Protein AF-A0A0L0UHB9-F1 (afdb_monomer_lite)

pLDDT: mean 74.79, std 15.1, range [45.34, 93.38]

Sequence (145 aa):
MDDTAPIDGEAVPPTFESLPLIPLPVDDKSTTDVDEEAEFIKTLPIVVLQNFAQKAGKGDVWNVLAEWGSSLVENRIAHVIVVTDTSIATKALTKALPTKPLNSVSLADADEANSLAYVKDKLKGSKLTLSAEDSTEVAKLGGRM

Radius of gyration: 29.53 Å; chains: 1; bounding box: 55×97×53 Å

Organism: NCBI:txid1165861

Structure (mmCIF, N/CA/C/O backbone):
data_AF-A0A0L0UHB9-F1
#
_entry.id   AF-A0A0L0UHB9-F1
#
loop_
_atom_site.group_PDB
_atom_site.id
_atom_site.type_symbol
_atom_site.label_atom_id
_atom_site.label_alt_id
_atom_site.label_comp_id
_atom_site.label_asym_id
_atom_site.label_entity_id
_atom_site.label_seq_id
_atom_site.pdbx_PDB_ins_code
_atom_site.Cartn_x
_atom_site.Cartn_y
_atom_site.Cartn_z
_atom_site.occupancy
_atom_site.B_iso_or_equiv
_atom_site.auth_seq_id
_atom_site.auth_comp_id
_atom_site.auth_asym_id
_atom_site.auth_atom_id
_atom_site.pdbx_PDB_model_num
ATOM 1 N N . MET A 1 1 ? 23.234 83.395 -0.208 1.00 47.50 1 MET A N 1
ATOM 2 C CA . MET A 1 1 ? 23.023 82.716 -1.496 1.00 47.50 1 MET A CA 1
ATOM 3 C C . MET A 1 1 ? 24.321 82.018 -1.847 1.00 47.50 1 MET A C 1
ATOM 5 O O . MET A 1 1 ? 25.354 82.670 -1.778 1.00 47.50 1 MET A O 1
ATOM 9 N N . ASP A 1 2 ? 24.200 80.721 -2.133 1.00 45.34 2 ASP A N 1
ATOM 10 C CA . ASP A 1 2 ? 25.191 79.813 -2.727 1.00 45.34 2 ASP A CA 1
ATOM 11 C C . ASP A 1 2 ? 26.363 79.355 -1.847 1.00 45.34 2 ASP A C 1
ATOM 13 O O . ASP A 1 2 ? 27.483 79.847 -1.944 1.00 45.34 2 ASP A O 1
ATOM 17 N N . ASP A 1 3 ? 26.083 78.335 -1.028 1.00 45.56 3 ASP A N 1
ATOM 18 C CA . ASP A 1 3 ? 27.080 77.397 -0.507 1.00 45.56 3 ASP A CA 1
ATOM 19 C C . ASP A 1 3 ? 26.849 76.054 -1.217 1.00 45.56 3 ASP A C 1
ATOM 21 O O . ASP A 1 3 ? 25.801 75.423 -1.059 1.00 45.56 3 ASP A O 1
ATOM 25 N N . THR A 1 4 ? 27.776 75.678 -2.096 1.00 49.25 4 THR A N 1
ATOM 26 C CA . THR A 1 4 ? 27.731 74.419 -2.853 1.00 49.25 4 THR A CA 1
ATOM 27 C C . THR A 1 4 ? 28.915 73.586 -2.388 1.00 49.25 4 THR A C 1
ATOM 29 O O . THR A 1 4 ? 30.055 73.902 -2.722 1.00 49.25 4 THR A O 1
ATOM 32 N N . ALA A 1 5 ? 28.661 72.534 -1.612 1.00 55.78 5 ALA A N 1
ATOM 33 C CA . ALA A 1 5 ? 29.671 71.533 -1.285 1.00 55.78 5 ALA A CA 1
ATOM 34 C C . ALA A 1 5 ? 29.664 70.420 -2.358 1.00 55.78 5 ALA A C 1
ATOM 36 O O . ALA A 1 5 ? 28.583 69.925 -2.695 1.00 55.78 5 ALA A O 1
ATOM 37 N N . PRO A 1 6 ? 30.823 70.005 -2.904 1.00 50.47 6 PRO A N 1
ATOM 38 C CA . PRO A 1 6 ? 30.908 68.887 -3.843 1.00 50.47 6 PRO A CA 1
ATOM 39 C C . PRO A 1 6 ? 30.655 67.551 -3.131 1.00 50.47 6 PRO A C 1
ATOM 41 O O . PRO A 1 6 ? 31.292 67.244 -2.127 1.00 50.47 6 PRO A O 1
ATOM 44 N N . ILE A 1 7 ? 29.730 66.750 -3.660 1.00 54.09 7 ILE A N 1
ATOM 45 C CA . ILE A 1 7 ? 29.545 65.351 -3.263 1.00 54.09 7 ILE A CA 1
ATOM 46 C C . ILE A 1 7 ? 30.513 64.469 -4.059 1.00 54.09 7 ILE A C 1
ATOM 48 O O . ILE A 1 7 ? 30.199 64.024 -5.161 1.00 54.09 7 ILE A O 1
ATOM 52 N N . ASP A 1 8 ? 31.701 64.220 -3.513 1.00 49.91 8 ASP A N 1
ATOM 53 C CA . ASP A 1 8 ? 32.572 63.164 -4.031 1.00 49.91 8 ASP A CA 1
ATOM 54 C C . ASP A 1 8 ? 31.979 61.801 -3.649 1.00 49.91 8 ASP A C 1
ATOM 56 O O . ASP A 1 8 ? 31.859 61.436 -2.478 1.00 49.91 8 ASP A O 1
ATOM 60 N N . GLY A 1 9 ? 31.527 61.069 -4.667 1.00 54.59 9 GLY A N 1
ATOM 61 C CA . GLY A 1 9 ? 30.986 59.724 -4.538 1.00 54.59 9 GLY A CA 1
ATOM 62 C C . GLY A 1 9 ? 32.095 58.707 -4.298 1.00 54.59 9 GLY A C 1
ATOM 63 O O . GLY A 1 9 ? 32.643 58.155 -5.249 1.00 54.59 9 GLY A O 1
ATOM 64 N N . GLU A 1 10 ? 32.385 58.424 -3.031 1.00 49.09 10 GLU A N 1
ATOM 65 C CA . GLU A 1 10 ? 33.187 57.268 -2.637 1.00 49.09 10 GLU A CA 1
ATOM 66 C C . GLU A 1 10 ? 32.262 56.062 -2.423 1.00 49.09 10 GLU A C 1
ATOM 68 O O . GLU A 1 10 ? 31.402 56.040 -1.539 1.00 49.09 10 GLU A O 1
ATOM 73 N N . ALA A 1 11 ? 32.386 55.065 -3.299 1.00 50.62 11 ALA A N 1
ATOM 74 C CA . ALA A 1 11 ? 31.635 53.824 -3.212 1.00 50.62 11 ALA A CA 1
ATOM 75 C C . ALA A 1 11 ? 32.108 53.019 -1.992 1.00 50.62 11 ALA A C 1
ATOM 77 O O . ALA A 1 11 ? 33.174 52.407 -2.013 1.00 50.62 11 ALA A O 1
ATOM 78 N N . VAL A 1 12 ? 31.296 53.002 -0.936 1.00 53.06 12 VAL A N 1
ATOM 79 C CA . VAL A 1 12 ? 31.492 52.121 0.220 1.00 53.06 12 VAL A CA 1
ATOM 80 C C . VAL A 1 12 ? 31.175 50.680 -0.215 1.00 53.06 12 VAL A C 1
ATOM 82 O O . VAL A 1 12 ? 30.044 50.416 -0.632 1.00 53.06 12 VAL A O 1
ATOM 85 N N . PRO A 1 13 ? 32.128 49.731 -0.158 1.00 54.72 13 PRO A N 1
ATOM 86 C CA . PRO A 1 13 ? 31.834 48.328 -0.430 1.00 54.72 13 PRO A CA 1
ATOM 87 C C . PRO A 1 13 ? 30.893 47.768 0.651 1.00 54.72 13 PRO A C 1
ATOM 89 O O . PRO A 1 13 ? 30.960 48.205 1.802 1.00 54.72 13 PRO A O 1
ATOM 92 N N . PRO A 1 14 ? 30.020 46.792 0.335 1.00 50.41 14 PRO A N 1
ATOM 93 C CA . PRO A 1 14 ? 29.185 46.162 1.346 1.00 50.41 14 PRO A CA 1
ATOM 94 C C . PRO A 1 14 ? 30.081 45.373 2.305 1.00 50.41 14 PRO A C 1
ATOM 96 O O . PRO A 1 14 ? 30.561 44.286 1.978 1.00 50.41 14 PRO A O 1
ATOM 99 N N . THR A 1 15 ? 30.316 45.920 3.495 1.00 52.34 15 THR A N 1
ATOM 100 C CA . THR A 1 15 ? 30.878 45.175 4.620 1.00 52.34 15 THR A CA 1
ATOM 101 C C . THR A 1 15 ? 29.867 44.101 5.011 1.00 52.34 15 THR A C 1
ATOM 103 O O . THR A 1 15 ? 28.946 44.341 5.787 1.00 52.34 15 THR A O 1
ATOM 106 N N . PHE A 1 16 ? 30.010 42.904 4.446 1.00 48.72 16 PHE A N 1
ATOM 107 C CA . PHE A 1 16 ? 29.435 41.701 5.030 1.00 48.72 16 PHE A CA 1
ATOM 108 C C . PHE A 1 16 ? 30.244 41.398 6.292 1.00 48.72 16 PHE A C 1
ATOM 110 O O . PHE A 1 16 ? 31.232 40.667 6.247 1.00 48.72 16 PHE A O 1
ATOM 117 N N . GLU A 1 17 ? 29.855 41.997 7.419 1.00 46.22 17 GLU A N 1
ATOM 118 C CA . GLU A 1 17 ? 30.253 41.485 8.726 1.00 46.22 17 GLU A CA 1
ATOM 119 C C . GLU A 1 17 ? 29.705 40.061 8.842 1.00 46.22 17 GLU A C 1
ATOM 121 O O . GLU A 1 17 ? 28.521 39.822 9.082 1.00 46.22 17 GLU A O 1
ATOM 126 N N . SER A 1 18 ? 30.580 39.089 8.604 1.00 55.38 18 SER A N 1
ATOM 127 C CA . SER A 1 18 ? 30.334 37.697 8.929 1.00 55.38 18 SER A CA 1
ATOM 128 C C . SER A 1 18 ? 30.200 37.589 10.444 1.00 55.38 18 SER A C 1
ATOM 130 O O . SER A 1 18 ? 31.200 37.638 11.164 1.00 55.38 18 SER A O 1
ATOM 132 N N . LEU A 1 19 ? 28.967 37.448 10.930 1.00 55.78 19 LEU A N 1
ATOM 133 C CA . LEU A 1 19 ? 28.717 37.021 12.301 1.00 55.78 19 LEU A CA 1
ATOM 134 C C . LEU A 1 19 ? 29.465 35.695 12.525 1.00 55.78 19 LEU A C 1
ATOM 136 O O . LEU A 1 19 ? 29.301 34.775 11.715 1.00 55.78 19 LEU A O 1
ATOM 140 N N . PRO A 1 20 ? 30.296 35.566 13.574 1.00 51.16 20 PRO A N 1
ATOM 141 C CA . PRO A 1 20 ? 30.942 34.300 13.865 1.00 51.16 20 PRO A CA 1
ATOM 142 C C . PRO A 1 20 ? 29.859 33.255 14.136 1.00 51.16 20 PRO A C 1
ATOM 144 O O . PRO A 1 20 ? 29.004 33.436 15.004 1.00 51.16 20 PRO A O 1
ATOM 147 N N . LEU A 1 21 ? 29.892 32.166 13.366 1.00 55.66 21 LEU A N 1
ATOM 148 C CA . LEU A 1 21 ? 29.060 30.993 13.594 1.00 55.66 21 LEU A CA 1
ATOM 149 C C . LEU A 1 21 ? 29.430 30.444 14.976 1.00 55.66 21 LEU A C 1
ATOM 151 O O . LEU A 1 21 ? 30.482 29.832 15.144 1.00 55.66 21 LEU A O 1
ATOM 155 N N . ILE A 1 22 ? 28.594 30.702 15.977 1.00 63.59 22 ILE A N 1
ATOM 156 C CA . ILE A 1 22 ? 28.670 30.009 17.260 1.00 63.59 22 ILE A CA 1
ATOM 157 C C . ILE A 1 22 ? 28.265 28.563 16.955 1.00 63.59 22 ILE A C 1
ATOM 159 O O . ILE A 1 22 ? 27.128 28.355 16.522 1.00 63.59 22 ILE A O 1
ATOM 163 N N . PRO A 1 23 ? 29.141 27.558 17.132 1.00 53.88 23 PRO A N 1
ATOM 164 C CA . PRO A 1 23 ? 28.721 26.175 17.011 1.00 53.88 23 PRO A CA 1
ATOM 165 C C . PRO A 1 23 ? 27.772 25.905 18.176 1.00 53.88 23 PRO A C 1
ATOM 167 O O . PRO A 1 23 ? 28.195 25.790 19.327 1.00 53.88 23 PRO A O 1
ATOM 170 N N . LEU A 1 24 ? 26.473 25.862 17.889 1.00 55.84 24 LEU A N 1
ATOM 171 C CA . LEU A 1 24 ? 25.529 25.225 18.791 1.00 55.84 24 LEU A CA 1
ATOM 172 C C . LEU A 1 24 ? 25.964 23.758 18.904 1.00 55.84 24 LEU A C 1
ATOM 174 O O . LEU A 1 24 ? 26.230 23.143 17.866 1.00 55.84 24 LEU A O 1
ATOM 178 N N . PRO A 1 25 ? 26.074 23.192 20.118 1.00 55.56 25 PRO A N 1
ATOM 179 C CA . PRO A 1 25 ? 26.216 21.756 20.279 1.00 55.56 25 PRO A CA 1
ATOM 180 C C . PRO A 1 25 ? 25.062 21.091 19.530 1.00 55.56 25 PRO A C 1
ATOM 182 O O . PRO A 1 25 ? 23.898 21.251 19.891 1.00 55.56 25 PRO A O 1
ATOM 185 N N . VAL A 1 26 ? 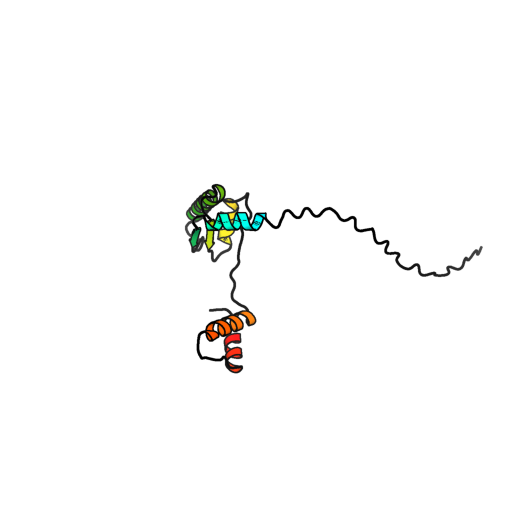25.382 20.425 18.425 1.00 55.78 26 VAL A N 1
ATOM 186 C CA . VAL A 1 26 ? 24.439 19.556 17.736 1.00 55.78 26 VAL A CA 1
ATOM 187 C C . VAL A 1 26 ? 24.381 18.312 18.604 1.00 55.78 26 VAL A C 1
ATOM 189 O O . VAL A 1 26 ? 25.303 17.498 18.585 1.00 55.78 26 VAL A O 1
ATOM 192 N N . ASP A 1 27 ? 23.356 18.226 19.448 1.00 52.78 27 ASP A N 1
ATOM 193 C CA . ASP A 1 27 ? 23.009 16.992 20.141 1.00 52.78 27 ASP A CA 1
ATOM 194 C C . ASP A 1 27 ? 22.712 15.922 19.078 1.00 52.78 27 ASP A C 1
ATOM 196 O O . ASP A 1 27 ? 21.611 15.825 18.537 1.00 52.78 27 ASP A O 1
ATOM 200 N N . ASP A 1 28 ? 23.736 15.135 18.752 1.00 47.53 28 ASP A N 1
ATOM 201 C CA . ASP A 1 28 ? 23.707 13.990 17.842 1.00 47.53 28 ASP A CA 1
ATOM 202 C C . ASP A 1 28 ? 23.020 12.792 18.527 1.00 47.53 28 ASP A C 1
ATOM 204 O O . ASP A 1 28 ? 23.621 11.763 18.828 1.00 47.53 28 ASP A O 1
ATOM 208 N N . LYS A 1 29 ? 21.738 12.969 18.864 1.00 47.81 29 LYS A N 1
ATOM 209 C CA . LYS A 1 29 ? 20.842 11.938 19.414 1.00 47.81 29 LYS A CA 1
ATOM 210 C C . LYS A 1 29 ? 19.644 11.704 18.493 1.00 47.81 29 LYS A C 1
ATOM 212 O O . LYS A 1 29 ? 18.508 11.708 18.945 1.00 47.81 29 LYS A O 1
ATOM 217 N N . SER A 1 30 ? 19.870 11.580 17.187 1.00 48.66 30 SER A N 1
ATOM 218 C CA . SER A 1 30 ? 18.775 11.294 16.239 1.00 48.66 30 SER A CA 1
ATOM 219 C C . SER A 1 30 ? 19.013 10.083 15.338 1.00 48.66 30 SER A C 1
ATOM 221 O O . SER A 1 30 ? 18.129 9.700 14.579 1.00 48.66 30 SER A O 1
ATOM 223 N N . THR A 1 31 ? 20.177 9.441 15.441 1.00 47.94 31 THR A N 1
ATOM 224 C CA . THR A 1 31 ? 20.594 8.381 14.511 1.00 47.94 31 THR A CA 1
ATOM 225 C C . THR A 1 31 ? 20.427 6.971 15.076 1.00 47.94 31 THR A C 1
ATOM 227 O O . THR A 1 31 ? 20.419 6.022 14.304 1.00 47.94 31 THR A O 1
ATOM 230 N N . THR A 1 32 ? 20.256 6.809 16.392 1.00 49.22 32 THR A N 1
ATOM 231 C CA . THR A 1 32 ? 20.107 5.492 17.044 1.00 49.22 32 THR A CA 1
ATOM 232 C C . THR A 1 32 ? 18.656 5.043 17.219 1.00 49.22 32 THR A C 1
ATOM 234 O O . THR A 1 32 ? 18.396 3.847 17.271 1.00 49.22 32 THR A O 1
ATOM 237 N N . ASP A 1 33 ? 17.698 5.972 17.266 1.00 53.44 33 ASP A N 1
ATOM 238 C CA . ASP A 1 33 ? 16.299 5.646 17.590 1.00 53.44 33 ASP A CA 1
ATOM 239 C C . ASP A 1 33 ? 15.541 4.997 16.415 1.00 53.44 33 ASP A C 1
ATOM 241 O O . ASP A 1 33 ? 14.571 4.266 16.613 1.00 53.44 33 ASP A O 1
ATOM 245 N N . VAL A 1 34 ? 15.991 5.230 15.175 1.00 55.28 34 VAL A N 1
ATOM 246 C CA . VAL A 1 34 ? 15.315 4.725 13.965 1.00 55.28 34 VAL A CA 1
ATOM 247 C C . VAL A 1 34 ? 15.475 3.207 13.822 1.00 55.28 34 VAL A C 1
ATOM 249 O O . VAL A 1 34 ? 14.556 2.528 13.357 1.00 55.28 34 VAL A O 1
ATOM 252 N N . ASP A 1 35 ? 16.614 2.662 14.252 1.00 63.22 35 ASP A N 1
ATOM 253 C CA . ASP A 1 35 ? 16.907 1.235 14.123 1.00 63.22 35 ASP A CA 1
ATOM 254 C C . ASP A 1 35 ? 16.142 0.394 15.158 1.00 63.22 35 ASP A C 1
ATOM 256 O O . ASP A 1 35 ? 15.605 -0.659 14.809 1.00 63.22 35 ASP A O 1
ATOM 260 N N . GLU A 1 36 ? 15.984 0.873 16.396 1.00 62.41 36 GLU A N 1
ATOM 261 C CA . GLU A 1 36 ? 15.254 0.143 17.445 1.00 62.41 36 GLU A CA 1
ATOM 262 C C . GLU A 1 36 ? 13.744 0.057 17.163 1.00 62.41 36 GLU A C 1
ATOM 264 O O . GLU A 1 36 ? 13.134 -1.006 17.334 1.00 62.41 36 GLU A O 1
ATOM 269 N N . GLU A 1 37 ? 13.125 1.136 16.666 1.00 65.06 37 GLU A N 1
ATOM 270 C CA . GLU A 1 37 ? 11.719 1.091 16.241 1.00 65.06 37 GLU A CA 1
ATOM 271 C C . GLU A 1 37 ? 11.520 0.158 15.038 1.00 65.06 37 GLU A C 1
ATOM 273 O O . GLU A 1 37 ? 10.545 -0.602 14.994 1.00 65.06 37 GLU A O 1
ATOM 278 N N . ALA A 1 38 ? 12.446 0.168 14.075 1.00 64.25 38 ALA A N 1
ATOM 279 C CA . ALA A 1 38 ? 12.3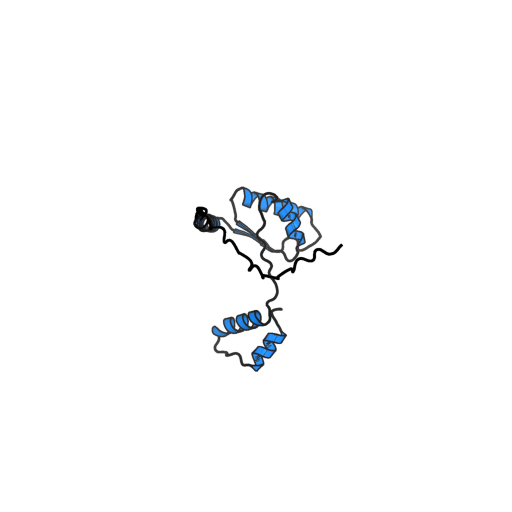84 -0.706 12.908 1.00 64.25 38 ALA A CA 1
ATOM 280 C C . ALA A 1 38 ? 12.546 -2.188 13.285 1.00 64.25 38 ALA A C 1
ATOM 282 O O . ALA A 1 38 ? 11.852 -3.044 12.727 1.00 64.25 38 ALA A O 1
ATOM 283 N N . GLU A 1 39 ? 13.425 -2.514 14.235 1.00 62.62 39 GLU A N 1
ATOM 284 C CA . GLU A 1 39 ? 13.570 -3.881 14.743 1.00 62.62 39 GLU A CA 1
ATOM 285 C C . GLU A 1 39 ? 12.357 -4.343 15.547 1.00 62.62 39 GLU A C 1
ATOM 287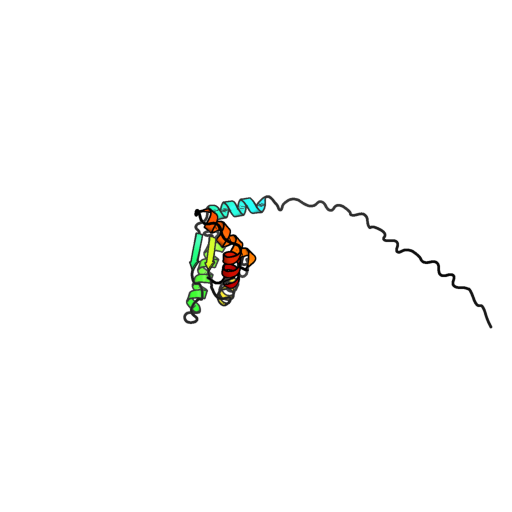 O O . GLU A 1 39 ? 11.900 -5.475 15.361 1.00 62.62 39 GLU A O 1
ATOM 292 N N . PHE A 1 40 ? 11.758 -3.466 16.353 1.00 65.06 40 PHE A N 1
ATOM 293 C CA . PHE A 1 40 ? 10.512 -3.780 17.046 1.00 65.06 40 PHE A CA 1
ATOM 294 C C . PHE A 1 40 ? 9.380 -4.085 16.052 1.00 65.06 40 PHE A C 1
ATOM 296 O O . PHE A 1 40 ? 8.692 -5.100 16.196 1.00 65.06 40 PHE A O 1
ATOM 303 N N . ILE A 1 41 ? 9.243 -3.290 14.983 1.00 64.12 41 ILE A N 1
ATOM 304 C CA . ILE A 1 41 ? 8.255 -3.523 13.915 1.00 64.12 41 ILE A CA 1
ATOM 305 C C . ILE A 1 41 ? 8.447 -4.894 13.244 1.00 64.12 41 ILE A C 1
ATOM 307 O O . ILE A 1 41 ? 7.450 -5.549 12.942 1.00 64.12 41 ILE A O 1
ATOM 311 N N . LYS A 1 42 ? 9.686 -5.378 13.063 1.00 66.44 42 LYS A N 1
ATOM 312 C CA . LYS A 1 42 ? 9.956 -6.709 12.472 1.00 66.44 42 LYS A CA 1
ATOM 313 C C . LYS A 1 42 ? 9.427 -7.873 13.316 1.00 66.44 42 LYS A C 1
ATOM 315 O O . LYS A 1 42 ? 9.219 -8.957 12.776 1.00 66.44 42 LYS A O 1
ATOM 320 N N . THR A 1 43 ? 9.227 -7.670 14.618 1.00 78.50 43 THR A N 1
ATOM 321 C CA . THR A 1 43 ? 8.695 -8.703 15.524 1.00 78.50 43 THR A CA 1
ATOM 322 C C . THR A 1 43 ? 7.169 -8.692 15.620 1.00 78.50 43 THR A C 1
ATOM 324 O O . THR A 1 43 ? 6.579 -9.677 16.066 1.00 78.50 43 THR A O 1
ATOM 327 N N . LEU A 1 44 ? 6.520 -7.606 15.183 1.00 83.44 44 LEU A N 1
ATOM 328 C CA . LEU A 1 44 ? 5.070 -7.467 15.232 1.00 83.44 44 LEU A CA 1
ATOM 329 C C . LEU A 1 44 ? 4.390 -8.177 14.050 1.00 83.44 44 LEU A C 1
ATOM 331 O O . LEU A 1 44 ? 4.883 -8.124 12.921 1.00 83.44 44 LEU A O 1
ATOM 335 N N . PRO A 1 45 ? 3.214 -8.795 14.262 1.00 91.62 45 PRO A N 1
ATOM 336 C CA . PRO A 1 45 ? 2.394 -9.294 13.167 1.00 91.62 45 PRO A CA 1
ATOM 337 C C . PRO A 1 45 ? 1.999 -8.153 12.219 1.00 91.62 45 PRO A C 1
ATOM 339 O O . PRO A 1 45 ? 1.659 -7.048 12.650 1.00 91.62 45 PRO A O 1
ATOM 342 N N . ILE A 1 46 ? 2.016 -8.440 10.916 1.00 92.00 46 ILE A N 1
ATOM 343 C CA . ILE A 1 46 ? 1.628 -7.491 9.869 1.00 92.00 46 ILE A CA 1
ATOM 344 C C . ILE A 1 46 ? 0.191 -7.785 9.444 1.00 92.00 46 ILE A C 1
ATOM 346 O O . ILE A 1 46 ? -0.127 -8.896 9.019 1.00 92.00 46 ILE A O 1
ATOM 350 N N . VAL A 1 47 ? -0.675 -6.780 9.529 1.00 92.81 47 VAL A N 1
ATOM 351 C CA . VAL A 1 47 ? -2.064 -6.847 9.064 1.00 92.81 47 VAL A CA 1
ATOM 352 C C . VAL A 1 47 ? -2.191 -6.006 7.801 1.00 92.81 47 VAL A C 1
ATOM 354 O O . VAL A 1 47 ? -1.938 -4.804 7.824 1.00 92.81 47 VAL A O 1
ATOM 357 N N . VAL A 1 48 ? -2.602 -6.628 6.695 1.00 93.38 48 VAL A N 1
ATOM 358 C CA . VAL A 1 48 ? -2.791 -5.939 5.412 1.00 93.38 48 VAL A CA 1
ATOM 359 C C . VAL A 1 48 ? -4.281 -5.779 5.131 1.00 93.38 48 VAL A C 1
ATOM 361 O O . VAL A 1 48 ? -4.991 -6.757 4.900 1.00 93.38 48 VAL A O 1
ATOM 364 N N . LEU A 1 49 ? -4.757 -4.535 5.129 1.00 90.38 49 LEU A N 1
ATOM 365 C CA . LEU A 1 49 ? -6.106 -4.181 4.700 1.00 90.38 49 LEU A CA 1
ATOM 366 C C . LEU A 1 49 ? -6.078 -3.874 3.204 1.00 90.38 49 LEU A C 1
ATOM 368 O O . LEU A 1 49 ? -5.795 -2.750 2.788 1.00 90.38 49 LEU A O 1
ATOM 372 N N . GLN A 1 50 ? -6.341 -4.895 2.391 1.00 89.50 50 GLN A N 1
ATOM 373 C CA . GLN A 1 50 ? -6.385 -4.746 0.943 1.00 89.50 50 GLN A CA 1
ATOM 374 C C . GLN A 1 50 ? -7.714 -4.138 0.494 1.00 89.50 50 GLN A C 1
ATOM 376 O O . GLN A 1 50 ? -8.774 -4.461 1.035 1.00 89.50 50 GLN A O 1
ATOM 381 N N . ASN A 1 51 ? -7.657 -3.325 -0.562 1.00 86.44 51 ASN A N 1
ATOM 382 C CA . ASN A 1 51 ? -8.839 -2.858 -1.273 1.00 86.44 51 ASN A CA 1
ATOM 383 C C . ASN A 1 51 ? -9.767 -1.985 -0.407 1.00 86.44 51 ASN A C 1
ATOM 385 O O . ASN A 1 51 ? -11.001 -2.032 -0.509 1.00 86.44 51 ASN A O 1
ATOM 389 N N . PHE A 1 52 ? -9.161 -1.215 0.497 1.00 84.75 52 PHE A N 1
ATOM 390 C CA . PHE A 1 52 ? -9.877 -0.400 1.464 1.00 84.75 52 PHE A CA 1
ATOM 391 C C . PHE A 1 52 ? -10.611 0.745 0.755 1.00 84.75 52 PHE A C 1
ATOM 393 O O . PHE A 1 52 ? -10.051 1.422 -0.101 1.00 84.75 52 PHE A O 1
ATOM 400 N N . ALA A 1 53 ? -11.880 0.961 1.106 1.00 79.31 53 ALA A N 1
ATOM 401 C CA . ALA A 1 53 ? -12.741 1.994 0.523 1.00 79.31 53 ALA A CA 1
ATOM 402 C C . ALA A 1 53 ? -13.018 1.890 -0.999 1.00 79.31 53 ALA A C 1
ATOM 404 O O . ALA A 1 53 ? -13.464 2.866 -1.599 1.00 79.31 53 ALA A O 1
ATOM 405 N N . GLN A 1 54 ? -12.854 0.718 -1.631 1.00 75.00 54 GLN A N 1
ATOM 406 C CA . GLN A 1 54 ? -13.018 0.569 -3.093 1.00 75.00 54 GLN A CA 1
ATOM 407 C C . GLN A 1 54 ? -14.471 0.725 -3.611 1.00 75.00 54 GLN A C 1
ATOM 409 O O . GLN A 1 54 ? -14.698 0.952 -4.798 1.00 75.00 54 GLN A O 1
ATOM 414 N N . LYS A 1 55 ? -15.490 0.609 -2.744 1.00 69.00 55 LYS A N 1
ATOM 415 C CA . LYS A 1 55 ? -16.914 0.752 -3.111 1.00 69.00 55 LYS A CA 1
ATOM 416 C C . LYS A 1 55 ? -17.636 1.707 -2.162 1.00 69.00 55 LYS A C 1
ATOM 418 O O . LYS A 1 55 ? -17.652 1.488 -0.951 1.00 69.00 55 LYS A O 1
ATOM 423 N N . ALA A 1 56 ? -18.339 2.687 -2.730 1.00 60.62 56 ALA A N 1
ATOM 424 C CA . ALA A 1 56 ? -19.108 3.723 -2.025 1.00 60.62 56 ALA A CA 1
ATOM 425 C C . ALA A 1 56 ? -20.346 3.214 -1.241 1.00 60.62 56 ALA A C 1
ATOM 427 O O . ALA A 1 56 ? -21.187 4.004 -0.830 1.00 60.62 56 ALA A O 1
ATOM 428 N N . GLY A 1 57 ? -20.495 1.901 -1.035 1.00 58.44 57 GLY A N 1
ATOM 429 C CA . GLY A 1 57 ? -21.741 1.294 -0.555 1.00 58.44 57 GLY A CA 1
ATOM 430 C C . GLY A 1 57 ? -21.825 0.963 0.937 1.00 58.44 57 GLY A C 1
ATOM 431 O O . GLY A 1 57 ? -22.879 0.515 1.372 1.00 58.44 57 GLY A O 1
ATOM 432 N N . LYS A 1 58 ? -20.754 1.113 1.730 1.00 64.38 58 LYS A N 1
ATOM 433 C CA . LYS A 1 58 ? -20.748 0.733 3.162 1.00 64.38 58 LYS A CA 1
ATOM 434 C C . LYS A 1 58 ? -19.839 1.646 3.991 1.00 64.38 58 LYS A C 1
ATOM 436 O O . LYS A 1 58 ? -18.815 1.199 4.498 1.00 64.38 58 LYS A O 1
ATOM 441 N N . GLY A 1 59 ? -20.194 2.929 4.097 1.00 66.75 59 GLY A N 1
ATOM 442 C CA . GLY A 1 59 ? -19.411 3.931 4.839 1.00 66.75 59 GLY A CA 1
ATOM 443 C C . GLY A 1 59 ? -19.083 3.523 6.282 1.00 66.75 59 GLY A C 1
ATOM 444 O O . GLY A 1 59 ? -17.972 3.765 6.745 1.00 66.75 59 GLY A O 1
ATOM 445 N N . ASP A 1 60 ? -19.997 2.822 6.956 1.00 77.69 60 ASP A N 1
ATOM 446 C CA . ASP A 1 60 ? -19.819 2.432 8.361 1.00 77.69 60 ASP A CA 1
ATOM 447 C C . ASP A 1 60 ? -18.777 1.328 8.563 1.00 77.69 60 ASP A C 1
ATOM 449 O O . ASP A 1 60 ? -18.011 1.369 9.521 1.00 77.69 60 ASP A O 1
ATOM 453 N N . VAL A 1 61 ? -18.680 0.370 7.637 1.00 84.62 61 VAL A N 1
ATOM 454 C CA . VAL A 1 61 ? -17.731 -0.752 7.757 1.00 84.62 61 VAL A CA 1
ATOM 455 C C . VAL A 1 61 ? -16.288 -0.256 7.681 1.00 84.62 61 VAL A C 1
ATOM 457 O O . VAL A 1 61 ? -15.432 -0.730 8.422 1.00 84.62 61 VAL A O 1
ATOM 460 N N . TRP A 1 62 ? -16.022 0.736 6.830 1.00 85.62 62 TRP A N 1
ATOM 461 C CA . TRP A 1 62 ? -14.696 1.340 6.708 1.00 85.62 62 TRP A CA 1
ATOM 462 C C . TRP A 1 62 ? -14.293 2.120 7.956 1.00 85.62 62 TRP A C 1
ATOM 464 O O . TRP A 1 62 ? -13.131 2.067 8.345 1.00 85.62 62 TRP A O 1
ATOM 474 N N . ASN A 1 63 ? -15.248 2.786 8.610 1.00 87.31 63 ASN A N 1
ATOM 475 C CA . ASN A 1 63 ? -14.994 3.464 9.879 1.00 87.31 63 ASN A CA 1
ATOM 476 C C . ASN A 1 63 ? -14.650 2.457 10.983 1.00 87.31 63 ASN A C 1
ATOM 478 O O . ASN A 1 63 ? -13.660 2.650 11.678 1.00 87.31 63 ASN A O 1
ATOM 482 N N . VAL A 1 64 ? -15.402 1.355 11.088 1.00 90.00 64 VAL A N 1
ATOM 483 C CA . VAL A 1 64 ? -15.134 0.298 12.081 1.00 90.00 64 VAL A CA 1
ATOM 484 C C . VAL A 1 64 ? -13.788 -0.389 11.824 1.00 90.00 64 VAL A C 1
ATOM 486 O O . VAL A 1 64 ? -13.039 -0.643 12.760 1.00 90.00 64 VAL A O 1
ATOM 489 N N . LEU A 1 65 ? -13.437 -0.659 10.562 1.00 89.94 65 LEU A N 1
ATOM 490 C CA . LEU A 1 65 ? -12.122 -1.207 10.201 1.00 89.94 65 LEU A CA 1
ATOM 491 C C . LEU A 1 65 ? -10.981 -0.232 10.503 1.00 89.94 65 LEU A C 1
ATOM 493 O O . LEU A 1 65 ? -9.928 -0.663 10.965 1.00 89.94 65 LEU A O 1
ATOM 497 N N . ALA A 1 66 ? -11.180 1.063 10.246 1.00 90.00 66 ALA A N 1
ATOM 498 C CA . ALA A 1 66 ? -10.199 2.092 10.574 1.00 90.00 66 ALA A CA 1
ATOM 499 C C . ALA A 1 66 ? -9.999 2.206 12.092 1.00 90.00 66 ALA A C 1
ATOM 501 O O . ALA A 1 66 ? -8.864 2.292 12.546 1.00 90.00 66 ALA A O 1
ATOM 502 N N . GLU A 1 67 ? -11.078 2.148 12.872 1.00 91.62 67 GLU A N 1
ATOM 503 C CA . GLU A 1 67 ? -11.036 2.160 14.337 1.00 91.62 67 GLU A CA 1
ATOM 504 C C . GLU A 1 67 ? -10.366 0.898 14.900 1.00 91.62 67 GLU A C 1
ATOM 506 O O . GLU A 1 67 ? -9.487 0.986 15.756 1.00 91.62 67 GLU A O 1
ATOM 511 N N . TRP A 1 68 ? -10.693 -0.276 14.358 1.00 92.62 68 TRP A N 1
ATOM 512 C CA . TRP A 1 68 ? -10.037 -1.530 14.727 1.00 92.62 68 TRP A CA 1
ATOM 513 C C . TRP A 1 68 ? -8.537 -1.516 14.399 1.00 92.62 68 TRP A C 1
ATOM 515 O O . TRP A 1 68 ? -7.713 -1.851 15.249 1.00 92.62 68 TRP A O 1
ATOM 525 N N . GLY A 1 69 ? -8.169 -1.078 13.191 1.00 91.50 69 GLY A N 1
ATOM 526 C CA . GLY A 1 69 ? -6.772 -0.940 12.780 1.00 91.50 69 GLY A CA 1
ATOM 527 C C . GLY A 1 69 ? -6.014 0.089 13.621 1.00 91.50 69 GLY A C 1
ATOM 528 O O . GLY A 1 69 ? -4.876 -0.165 14.009 1.00 91.50 69 GLY A O 1
ATOM 529 N N . SER A 1 70 ? -6.661 1.208 13.965 1.00 90.69 70 SER A N 1
ATOM 530 C CA . SER A 1 70 ? -6.122 2.219 14.881 1.00 90.69 70 SER A CA 1
ATOM 531 C C . SER A 1 70 ? -5.794 1.613 16.244 1.00 90.69 70 SER A C 1
ATOM 533 O O . SER A 1 70 ? -4.657 1.708 16.705 1.00 90.69 70 SER A O 1
ATOM 535 N N . SER A 1 71 ? -6.739 0.871 16.828 1.00 92.12 71 SER A N 1
ATOM 536 C CA . SER A 1 71 ? -6.556 0.216 18.124 1.00 92.12 71 SER A CA 1
ATOM 537 C C . SER A 1 71 ? -5.375 -0.764 18.131 1.00 92.12 71 SER A C 1
ATOM 539 O O . SER A 1 71 ? -4.629 -0.832 19.109 1.00 92.12 71 SER A O 1
ATOM 541 N N . LEU A 1 72 ? -5.142 -1.497 17.036 1.00 91.69 72 LEU A N 1
ATOM 542 C CA . LEU A 1 72 ? -3.980 -2.387 16.917 1.00 91.69 72 LEU A CA 1
ATOM 543 C C . LEU A 1 72 ? -2.643 -1.632 16.909 1.00 91.69 72 LEU A C 1
ATOM 545 O O . LEU A 1 72 ? -1.670 -2.106 17.504 1.00 91.69 72 LEU A O 1
ATOM 549 N N . VAL A 1 73 ? -2.597 -0.474 16.245 1.00 89.44 73 VAL A N 1
ATOM 550 C CA . VAL A 1 73 ? -1.396 0.368 16.154 1.00 89.44 73 VAL A CA 1
ATOM 551 C C . VAL A 1 73 ? -1.133 1.088 17.478 1.00 89.44 73 VAL A C 1
ATOM 553 O O . VAL A 1 73 ? 0.010 1.106 17.938 1.00 89.44 73 VAL A O 1
ATOM 556 N N . GLU A 1 74 ? -2.167 1.642 18.117 1.00 89.12 74 GLU A N 1
ATOM 557 C CA . GLU A 1 74 ? -2.060 2.345 19.404 1.00 89.12 74 GLU A CA 1
ATOM 558 C C . GLU A 1 74 ? -1.589 1.419 20.529 1.00 89.12 74 GLU A C 1
ATOM 560 O O . GLU A 1 74 ? -0.704 1.781 21.305 1.00 89.12 74 GLU A O 1
ATOM 565 N N . ASN A 1 75 ? -2.104 0.188 20.570 1.00 90.00 75 ASN A N 1
ATOM 566 C CA . ASN A 1 75 ? -1.687 -0.813 21.553 1.00 90.00 75 ASN A CA 1
ATOM 567 C C . ASN A 1 75 ? -0.340 -1.484 21.216 1.00 90.00 75 ASN A C 1
ATOM 569 O O . ASN A 1 75 ? 0.085 -2.385 21.939 1.00 90.00 75 ASN A O 1
ATOM 573 N N . ARG A 1 76 ? 0.333 -1.079 20.125 1.00 87.31 76 ARG A N 1
ATOM 574 C CA . ARG A 1 76 ? 1.578 -1.689 19.621 1.00 87.31 76 ARG A CA 1
ATOM 575 C C . ARG A 1 76 ? 1.481 -3.213 19.433 1.00 87.31 76 ARG A C 1
ATOM 577 O O . ARG A 1 76 ? 2.442 -3.933 19.683 1.00 87.31 76 ARG A O 1
ATOM 584 N N . ILE A 1 77 ? 0.319 -3.696 18.986 1.00 88.88 77 ILE A N 1
ATOM 585 C CA . ILE A 1 77 ? 0.047 -5.129 18.774 1.00 88.88 77 ILE A CA 1
ATOM 586 C C . ILE A 1 77 ? 0.468 -5.566 17.372 1.00 88.88 77 ILE A C 1
ATOM 588 O O . ILE A 1 77 ? 0.962 -6.676 17.206 1.00 88.88 77 ILE A O 1
ATOM 592 N N . ALA A 1 78 ? 0.247 -4.725 16.360 1.00 90.19 78 ALA A N 1
ATOM 593 C CA . ALA A 1 78 ? 0.483 -5.080 14.965 1.00 90.19 78 ALA A CA 1
ATOM 594 C C . ALA A 1 78 ? 0.904 -3.871 14.127 1.00 90.19 78 ALA A C 1
ATOM 596 O O . ALA A 1 78 ? 0.506 -2.734 14.398 1.00 90.19 78 ALA A O 1
ATOM 597 N N . HIS A 1 79 ? 1.653 -4.136 13.059 1.00 89.56 79 HIS A N 1
ATOM 598 C CA . HIS A 1 79 ? 1.891 -3.161 12.003 1.00 89.56 79 HIS A CA 1
ATOM 599 C C . HIS A 1 79 ? 0.781 -3.277 10.950 1.00 89.56 79 HIS A C 1
ATOM 601 O O . HIS A 1 79 ? 0.592 -4.339 10.357 1.00 89.56 79 HIS A O 1
ATOM 607 N N . VAL A 1 80 ? 0.027 -2.200 10.726 1.00 91.31 80 VAL A N 1
ATOM 608 C CA . VAL A 1 80 ? -1.129 -2.203 9.817 1.00 91.31 80 VAL A CA 1
ATOM 609 C C . VAL A 1 80 ? -0.779 -1.470 8.526 1.00 91.31 80 VAL A C 1
ATOM 611 O O . VAL A 1 80 ? -0.461 -0.283 8.550 1.00 91.31 80 VAL A O 1
ATOM 614 N N . ILE A 1 81 ? -0.880 -2.168 7.394 1.00 91.94 81 ILE A N 1
ATOM 615 C CA . ILE A 1 81 ? -0.693 -1.610 6.051 1.00 91.94 81 ILE A CA 1
ATOM 616 C C . ILE A 1 81 ? -2.059 -1.525 5.380 1.00 91.94 81 ILE A C 1
ATOM 618 O O . ILE A 1 81 ? -2.768 -2.526 5.274 1.00 91.94 81 ILE A O 1
ATOM 622 N N . VAL A 1 82 ? -2.428 -0.339 4.900 1.00 91.06 82 VAL A N 1
ATOM 623 C CA . VAL A 1 82 ? -3.695 -0.123 4.192 1.00 91.06 82 VAL A CA 1
ATOM 624 C C . VAL A 1 82 ? -3.415 0.142 2.722 1.00 91.06 82 VAL A C 1
ATOM 626 O O . VAL A 1 82 ? -2.713 1.091 2.385 1.00 91.06 82 VAL A O 1
ATOM 629 N N . VAL A 1 83 ? -3.986 -0.688 1.850 1.00 91.06 83 VAL A N 1
ATOM 630 C CA . VAL A 1 83 ? -3.879 -0.549 0.395 1.00 91.06 83 VAL A CA 1
ATOM 631 C C . VAL A 1 83 ? -5.214 -0.042 -0.138 1.00 91.06 83 VAL A C 1
ATOM 633 O O . VAL A 1 83 ? -6.252 -0.685 0.037 1.00 91.06 83 VAL A O 1
ATOM 636 N N . THR A 1 84 ? -5.183 1.125 -0.773 1.00 87.62 84 THR A N 1
ATOM 637 C CA . THR A 1 84 ? -6.359 1.822 -1.301 1.00 87.62 84 THR A CA 1
ATOM 638 C C . THR A 1 84 ? -6.052 2.408 -2.671 1.00 87.62 84 THR A C 1
ATOM 640 O O . THR A 1 84 ? -4.971 2.950 -2.887 1.00 87.62 84 THR A O 1
ATOM 643 N N . ASP A 1 85 ? -7.044 2.363 -3.556 1.00 85.69 85 ASP A N 1
ATOM 644 C CA . ASP A 1 85 ? -6.989 3.000 -4.875 1.00 85.69 85 ASP A CA 1
ATOM 645 C C . ASP A 1 85 ? -7.461 4.466 -4.817 1.00 85.69 85 ASP A C 1
ATOM 647 O O . ASP A 1 85 ? -7.278 5.233 -5.759 1.00 85.69 85 ASP A O 1
ATOM 651 N N . THR A 1 86 ? -8.117 4.872 -3.720 1.00 78.69 86 THR A N 1
ATOM 652 C CA . THR A 1 86 ? -8.753 6.192 -3.599 1.00 78.69 86 THR A CA 1
ATOM 653 C C . THR A 1 86 ? -8.312 6.947 -2.349 1.00 78.69 86 THR A C 1
ATOM 655 O O . THR A 1 86 ? -8.101 6.375 -1.278 1.00 78.69 86 THR A O 1
ATOM 658 N N . SER A 1 87 ? -8.253 8.276 -2.457 1.00 73.56 87 SER A N 1
ATOM 659 C CA . SER A 1 87 ? -7.896 9.181 -1.353 1.00 73.56 87 SER A CA 1
ATOM 660 C C . SER A 1 87 ? -8.987 9.326 -0.281 1.00 73.56 87 SER A C 1
ATOM 662 O O . SER A 1 87 ? -8.749 9.903 0.780 1.00 73.56 87 SER A O 1
ATOM 664 N N . ILE A 1 88 ? -10.193 8.793 -0.521 1.00 75.50 88 ILE A N 1
ATOM 665 C CA . ILE A 1 88 ? -11.309 8.815 0.440 1.00 75.50 88 ILE A CA 1
ATOM 666 C C . ILE A 1 88 ? -10.970 7.974 1.678 1.00 75.50 88 ILE A C 1
ATOM 668 O O . ILE A 1 88 ? -11.325 8.354 2.795 1.00 75.50 88 ILE A O 1
ATOM 672 N N . ALA A 1 89 ? -10.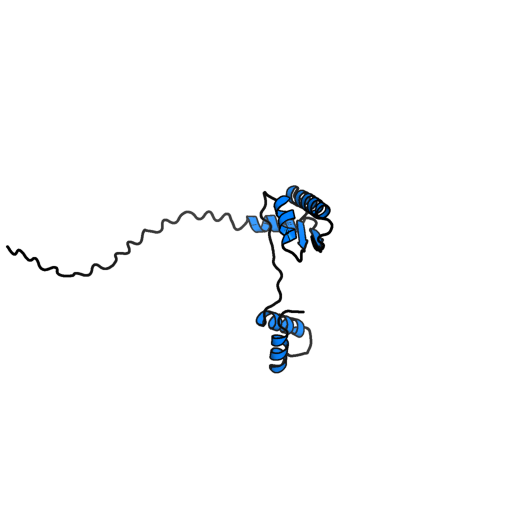225 6.883 1.486 1.00 76.94 89 ALA A N 1
ATOM 673 C CA . ALA A 1 89 ? -9.727 6.012 2.546 1.00 76.94 89 ALA A CA 1
ATOM 674 C C . ALA A 1 89 ? -8.951 6.768 3.631 1.00 76.94 89 ALA A C 1
ATOM 676 O O . ALA A 1 89 ? -9.157 6.542 4.824 1.00 76.94 89 ALA A O 1
ATOM 677 N N . THR A 1 90 ? -8.101 7.710 3.218 1.00 82.25 90 THR A N 1
ATOM 678 C CA . THR A 1 90 ? -7.224 8.454 4.123 1.00 82.25 90 THR A CA 1
ATOM 679 C C . THR A 1 90 ? -8.026 9.252 5.144 1.00 82.25 90 THR A C 1
ATOM 681 O O . THR A 1 90 ? -7.635 9.316 6.301 1.00 82.25 90 THR A O 1
ATOM 684 N N . LYS A 1 91 ? -9.205 9.776 4.777 1.00 84.50 91 LYS A N 1
ATOM 685 C CA . LYS A 1 91 ? -10.061 10.539 5.703 1.00 84.50 91 LYS A CA 1
ATOM 686 C C . LYS A 1 91 ? -10.575 9.691 6.868 1.00 84.50 91 LYS A C 1
ATOM 688 O O . LYS A 1 91 ? -10.611 10.174 7.997 1.00 84.50 91 LYS A O 1
ATOM 693 N N . ALA A 1 92 ? -10.972 8.445 6.602 1.00 84.81 92 ALA A N 1
ATOM 694 C CA . ALA A 1 92 ? -11.430 7.526 7.645 1.00 84.81 92 ALA A CA 1
ATOM 695 C C . ALA A 1 92 ? -10.280 7.147 8.590 1.00 84.81 92 ALA A C 1
ATOM 697 O O . ALA A 1 92 ? -10.461 7.131 9.806 1.00 84.81 92 ALA A O 1
ATOM 698 N N . LEU A 1 93 ? -9.081 6.934 8.040 1.00 86.75 93 LEU A N 1
ATOM 699 C CA . LEU A 1 93 ? -7.880 6.622 8.816 1.00 86.75 93 LEU A CA 1
ATOM 700 C C . LEU A 1 93 ? -7.414 7.810 9.664 1.00 86.75 93 LEU A C 1
ATOM 702 O O . LEU A 1 93 ? -7.140 7.630 10.842 1.00 86.75 93 LEU A O 1
ATOM 706 N N . THR A 1 94 ? -7.390 9.031 9.119 1.00 87.50 94 THR A N 1
ATOM 707 C CA . THR A 1 94 ? -7.020 10.238 9.882 1.00 87.50 94 THR A CA 1
ATOM 708 C C . THR A 1 94 ? -8.018 10.528 11.002 1.00 87.50 94 THR A C 1
ATOM 710 O O . THR A 1 94 ? -7.634 11.014 12.060 1.00 87.50 94 THR A O 1
ATOM 713 N N . LYS A 1 95 ? -9.302 10.203 10.801 1.00 86.81 95 LYS A N 1
ATOM 714 C CA . LYS A 1 95 ? -10.310 10.293 11.864 1.00 86.81 95 LYS A CA 1
ATOM 715 C C . LYS A 1 95 ? -10.058 9.272 12.980 1.00 86.81 95 LYS A C 1
ATOM 717 O O . LYS A 1 95 ? -10.253 9.608 14.142 1.00 86.81 95 LYS A O 1
ATOM 722 N N . ALA A 1 96 ? -9.663 8.049 12.628 1.00 87.19 96 ALA A N 1
ATOM 723 C CA . ALA A 1 96 ? -9.394 6.981 13.590 1.00 87.19 96 ALA A CA 1
ATOM 724 C C . ALA A 1 96 ? -8.031 7.122 14.295 1.00 87.19 96 ALA A C 1
ATOM 726 O O . ALA A 1 96 ? -7.882 6.636 15.410 1.00 87.19 96 ALA A O 1
ATOM 727 N N . LEU A 1 97 ? -7.058 7.792 13.666 1.00 87.50 97 LEU A N 1
ATOM 728 C CA . LEU A 1 97 ? -5.707 8.053 14.177 1.00 87.50 97 LEU A CA 1
ATOM 729 C C . LEU A 1 97 ? -5.390 9.562 14.124 1.00 87.50 97 LEU A C 1
ATOM 731 O O . LEU A 1 97 ? -4.602 9.996 13.281 1.00 87.50 97 LEU A O 1
ATOM 735 N N . PRO A 1 98 ? -5.987 10.393 14.999 1.00 82.38 98 PRO A N 1
ATOM 736 C CA . PRO A 1 98 ? -5.745 11.838 14.991 1.00 82.38 98 PRO A CA 1
ATOM 737 C C . PRO A 1 98 ? -4.385 12.226 15.592 1.00 82.38 98 PRO A C 1
ATOM 739 O O . PRO A 1 98 ? -3.856 13.293 15.294 1.00 82.38 98 PRO A O 1
ATOM 742 N N . THR A 1 99 ? -3.828 11.385 16.462 1.00 82.94 99 THR A N 1
ATOM 743 C CA . THR A 1 99 ? -2.616 11.669 17.246 1.00 82.94 99 THR A CA 1
ATOM 744 C C . THR A 1 99 ? -1.323 11.290 16.528 1.00 82.94 99 THR A C 1
ATOM 746 O O . THR A 1 99 ? -0.263 11.790 16.901 1.00 82.94 99 THR A O 1
ATOM 749 N N . LYS A 1 100 ? -1.386 10.424 15.506 1.00 80.56 100 LYS A N 1
ATOM 750 C CA . LYS A 1 100 ? -0.209 9.888 14.812 1.00 80.56 100 LYS A CA 1
ATOM 751 C C . LYS A 1 100 ? -0.246 10.226 13.317 1.00 80.56 100 LYS A C 1
ATOM 753 O O . LYS A 1 100 ? -1.261 9.971 12.669 1.00 80.56 100 LYS A O 1
ATOM 758 N N . PRO A 1 101 ? 0.846 10.760 12.738 1.00 82.00 101 PRO A N 1
ATOM 759 C CA . PRO A 1 101 ? 0.908 11.004 11.303 1.00 82.00 101 PRO A CA 1
ATOM 760 C C . PRO A 1 101 ? 0.841 9.682 10.527 1.00 82.00 101 PRO A C 1
ATOM 762 O O . PRO A 1 101 ? 1.505 8.703 10.872 1.00 82.00 101 PRO A O 1
ATOM 765 N N . LEU A 1 102 ? 0.038 9.662 9.463 1.00 83.88 102 LEU A N 1
ATOM 766 C CA . LEU A 1 102 ? -0.061 8.521 8.557 1.00 83.88 102 LEU A CA 1
ATOM 767 C C . LEU A 1 102 ? 1.111 8.552 7.571 1.00 83.88 102 LEU A C 1
ATOM 769 O O . LEU A 1 102 ? 1.301 9.545 6.872 1.00 83.88 102 LEU A O 1
ATOM 773 N N . ASN A 1 103 ? 1.869 7.458 7.478 1.00 87.25 103 ASN A N 1
ATOM 774 C CA . ASN A 1 103 ? 2.872 7.295 6.429 1.00 87.25 103 ASN A CA 1
ATOM 775 C C . ASN A 1 103 ? 2.179 6.824 5.140 1.00 87.25 103 ASN A C 1
ATOM 777 O O . ASN A 1 103 ? 1.734 5.679 5.054 1.00 87.25 103 ASN A O 1
ATOM 781 N N . SER A 1 104 ? 2.041 7.721 4.163 1.00 86.44 104 SER A N 1
ATOM 782 C CA . SER A 1 104 ? 1.409 7.425 2.876 1.00 86.44 104 SER A CA 1
ATOM 783 C C . SER A 1 104 ? 2.449 7.246 1.777 1.00 86.44 104 SER A C 1
ATOM 785 O O . SER A 1 104 ? 3.196 8.177 1.475 1.00 86.44 104 SER A O 1
ATOM 787 N N . VAL A 1 105 ? 2.425 6.093 1.111 1.00 88.44 105 VAL A N 1
ATOM 788 C CA . VAL A 1 105 ? 3.199 5.846 -0.109 1.00 88.44 105 VAL A CA 1
ATOM 789 C C . VAL A 1 105 ? 2.237 5.833 -1.289 1.00 88.44 105 VAL A C 1
ATOM 791 O O . VAL A 1 105 ? 1.351 4.985 -1.364 1.00 88.44 105 VAL A O 1
ATOM 794 N N . SER A 1 106 ? 2.393 6.795 -2.198 1.00 86.12 106 SER A N 1
ATOM 795 C CA . SER A 1 106 ? 1.619 6.839 -3.438 1.00 86.12 106 SER A CA 1
ATOM 796 C C . SER A 1 106 ? 2.294 5.959 -4.481 1.00 86.12 106 SER A C 1
ATOM 798 O O . SER A 1 106 ? 3.452 6.187 -4.826 1.00 86.12 106 SER A O 1
ATOM 800 N N . LEU A 1 107 ? 1.562 4.976 -4.997 1.00 86.25 107 LEU A N 1
ATOM 801 C CA . LEU A 1 107 ? 1.989 4.184 -6.144 1.00 86.25 107 LEU A CA 1
ATOM 802 C C . LEU A 1 107 ? 1.429 4.839 -7.406 1.00 86.25 107 LEU A C 1
ATOM 804 O O . LEU A 1 107 ? 0.235 5.122 -7.481 1.00 86.25 107 LEU A O 1
ATOM 808 N N . ALA A 1 108 ? 2.303 5.122 -8.364 1.00 84.69 108 ALA A N 1
ATOM 809 C CA . ALA A 1 108 ? 1.948 5.715 -9.644 1.00 84.69 108 ALA A CA 1
ATOM 810 C C . ALA A 1 108 ? 2.620 4.936 -10.777 1.00 84.69 108 ALA A C 1
ATOM 812 O O . ALA A 1 108 ? 3.618 4.245 -10.552 1.00 84.69 108 ALA A O 1
ATOM 813 N N . ASP A 1 109 ? 2.066 5.071 -11.980 1.00 86.00 109 ASP A N 1
ATOM 814 C CA . ASP A 1 109 ? 2.642 4.505 -13.197 1.00 86.00 109 ASP A CA 1
ATOM 815 C C . ASP A 1 109 ? 4.091 4.992 -13.370 1.00 86.00 109 ASP A C 1
ATOM 817 O O . ASP A 1 109 ? 4.420 6.145 -13.071 1.00 86.00 109 ASP A O 1
ATOM 821 N N . ALA A 1 110 ? 4.969 4.107 -13.845 1.00 84.62 110 ALA A N 1
ATOM 822 C CA . ALA A 1 110 ? 6.368 4.453 -14.072 1.00 84.62 110 ALA A CA 1
ATOM 823 C C . ALA A 1 110 ? 6.528 5.448 -15.237 1.00 84.62 110 ALA A C 1
ATOM 825 O O . ALA A 1 110 ? 5.784 5.420 -16.222 1.00 84.62 110 ALA A O 1
ATOM 826 N N . ASP A 1 111 ? 7.538 6.310 -15.137 1.00 85.38 111 ASP A N 1
ATOM 827 C CA . ASP A 1 111 ? 7.970 7.152 -16.247 1.00 85.38 111 ASP A CA 1
ATOM 828 C C . ASP A 1 111 ? 8.725 6.328 -17.304 1.00 85.38 111 ASP A C 1
ATOM 830 O O . ASP A 1 111 ? 9.049 5.156 -17.104 1.00 85.38 111 ASP A O 1
ATOM 834 N N . GLU A 1 112 ? 8.997 6.940 -18.456 1.00 84.31 112 GLU A N 1
ATOM 835 C CA . GLU A 1 112 ? 9.689 6.288 -19.575 1.00 84.31 112 GLU A CA 1
ATOM 836 C C . GLU A 1 112 ? 11.066 5.735 -19.167 1.00 84.31 112 GLU A C 1
ATOM 838 O O . GLU A 1 112 ? 11.470 4.645 -19.575 1.00 84.31 112 GLU A O 1
ATOM 843 N N . ALA A 1 113 ? 11.787 6.464 -18.311 1.00 85.62 113 ALA A N 1
ATOM 844 C CA . ALA A 1 113 ? 13.101 6.052 -17.843 1.00 85.62 113 ALA A CA 1
ATOM 845 C C . ALA A 1 113 ? 13.022 4.837 -16.901 1.00 85.62 113 ALA A C 1
ATOM 847 O O . AL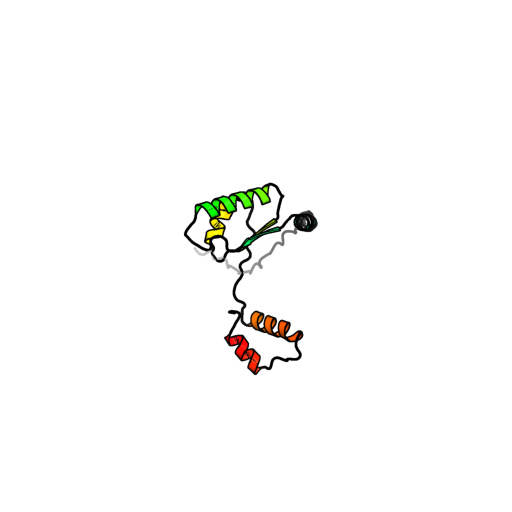A A 1 113 ? 13.749 3.857 -17.121 1.00 85.62 113 ALA A O 1
ATOM 848 N N . ASN A 1 114 ? 12.138 4.847 -15.891 1.00 87.00 114 ASN A N 1
ATOM 849 C CA . ASN A 1 114 ? 11.975 3.699 -14.996 1.00 87.00 114 ASN A CA 1
ATOM 850 C C . ASN A 1 114 ? 11.346 2.502 -15.699 1.00 87.00 114 ASN A C 1
ATOM 852 O O . ASN A 1 114 ? 11.717 1.375 -15.372 1.00 87.00 114 ASN A O 1
ATOM 856 N N . SER A 1 115 ? 10.426 2.699 -16.646 1.00 85.56 115 SER A N 1
ATOM 857 C CA . SER A 1 115 ? 9.826 1.581 -17.378 1.00 85.56 115 SER A CA 1
ATOM 858 C C . SER A 1 115 ? 10.887 0.842 -18.200 1.00 85.56 115 SER A C 1
ATOM 860 O O . SER A 1 115 ? 10.993 -0.385 -18.118 1.00 85.56 115 SER A O 1
ATOM 862 N N . LEU A 1 116 ? 11.768 1.573 -18.892 1.00 85.94 116 LEU A N 1
ATOM 863 C CA . LEU A 1 116 ? 12.895 0.987 -19.620 1.00 85.94 116 LEU A CA 1
ATOM 864 C C . LEU A 1 116 ? 13.904 0.313 -18.692 1.00 85.94 116 LEU A C 1
ATOM 866 O O . LEU A 1 116 ? 14.394 -0.775 -19.006 1.00 85.94 116 LEU A O 1
ATOM 870 N N . ALA A 1 117 ? 14.229 0.937 -17.559 1.00 87.38 117 ALA A N 1
ATOM 871 C CA . ALA A 1 117 ? 15.128 0.348 -16.573 1.00 87.38 117 ALA A CA 1
ATOM 872 C C . ALA A 1 117 ? 14.549 -0.949 -15.988 1.00 87.38 117 ALA A C 1
ATOM 874 O O . ALA A 1 117 ? 15.268 -1.944 -15.894 1.00 87.38 117 ALA A O 1
ATOM 875 N N . TYR A 1 118 ? 13.251 -0.965 -15.675 1.00 87.69 118 TYR A N 1
ATOM 876 C CA . TYR A 1 118 ? 12.538 -2.138 -15.179 1.00 87.69 118 TYR A CA 1
ATOM 877 C C . TYR A 1 118 ? 12.580 -3.286 -16.189 1.00 87.69 118 TYR A C 1
ATOM 879 O O . TYR A 1 118 ? 12.956 -4.404 -15.837 1.00 87.69 118 TYR A O 1
ATOM 887 N N . VAL A 1 119 ? 12.265 -3.017 -17.460 1.00 87.00 119 VAL A N 1
ATOM 888 C CA . VAL A 1 119 ? 12.306 -4.039 -18.518 1.00 87.00 119 VAL A CA 1
ATOM 889 C C . VAL A 1 119 ? 13.730 -4.547 -18.729 1.00 87.00 119 VAL A C 1
ATOM 891 O O . VAL A 1 119 ? 13.942 -5.758 -18.763 1.00 87.00 119 VAL A O 1
ATOM 894 N N . LYS A 1 120 ? 14.727 -3.655 -18.798 1.00 87.06 120 LYS A N 1
ATOM 895 C CA . LYS A 1 120 ? 16.140 -4.055 -18.895 1.00 87.06 120 LYS A CA 1
ATOM 896 C C . LYS A 1 120 ? 16.554 -4.936 -17.723 1.00 87.06 120 LYS A C 1
ATOM 898 O O . LYS A 1 120 ? 17.248 -5.925 -17.938 1.00 87.06 120 LYS A O 1
ATOM 903 N N . ASP A 1 121 ? 16.137 -4.605 -16.504 1.00 88.19 121 ASP A N 1
ATOM 904 C CA . ASP A 1 121 ? 16.463 -5.393 -15.319 1.00 88.19 121 ASP A CA 1
ATOM 905 C C . ASP A 1 121 ? 15.810 -6.779 -15.345 1.00 88.19 121 ASP A C 1
ATOM 907 O O . ASP A 1 121 ? 16.490 -7.784 -15.134 1.00 88.19 121 ASP A O 1
ATOM 911 N N . LYS A 1 122 ? 14.528 -6.861 -15.719 1.00 87.19 122 LYS A N 1
ATOM 912 C CA . LYS A 1 122 ? 13.830 -8.144 -15.895 1.00 87.19 122 LYS A CA 1
ATOM 913 C C . LYS A 1 122 ? 14.429 -8.992 -17.015 1.00 87.19 122 LYS A C 1
ATOM 915 O O . LYS A 1 122 ? 14.500 -10.212 -16.872 1.00 87.19 122 LYS A O 1
ATOM 920 N N . LEU A 1 123 ? 14.921 -8.363 -18.083 1.00 86.56 123 LEU A N 1
ATOM 921 C CA . LEU A 1 123 ? 15.558 -9.056 -19.198 1.00 86.56 123 LEU A CA 1
ATOM 922 C C . LEU A 1 123 ? 16.939 -9.619 -18.859 1.00 86.56 123 LEU A C 1
ATOM 924 O O . LEU A 1 123 ? 17.299 -10.624 -19.461 1.00 86.56 123 LEU A O 1
ATOM 928 N N . LYS A 1 124 ? 17.679 -9.084 -17.873 1.00 81.75 124 LYS A N 1
ATOM 929 C CA . LYS A 1 124 ? 18.972 -9.662 -17.432 1.00 81.75 124 LYS A CA 1
ATOM 930 C C . LYS A 1 124 ? 18.861 -11.125 -16.985 1.00 81.75 124 LYS A C 1
ATOM 932 O O . LYS A 1 124 ? 19.841 -11.860 -17.064 1.00 81.75 124 LYS A O 1
ATOM 937 N N . GLY A 1 125 ? 17.683 -11.554 -16.523 1.00 73.00 125 GLY A N 1
ATOM 938 C CA . GLY A 1 125 ? 17.404 -12.950 -16.163 1.00 73.00 125 GLY A CA 1
ATOM 939 C C . GLY A 1 125 ? 17.173 -13.879 -17.364 1.00 73.00 125 GLY A C 1
ATOM 940 O O . GLY A 1 125 ? 17.057 -15.091 -17.199 1.00 73.00 125 GLY A O 1
ATOM 941 N N . SER A 1 126 ? 17.120 -13.328 -18.575 1.00 72.00 126 SER A N 1
ATOM 942 C CA . SER A 1 126 ? 16.857 -14.023 -19.835 1.00 72.00 126 SER A CA 1
ATOM 943 C C . SER A 1 126 ? 17.958 -13.710 -20.857 1.00 72.00 126 SER A C 1
ATOM 945 O O . SER A 1 126 ? 18.570 -12.653 -20.829 1.00 72.00 126 SER A O 1
ATOM 947 N N . LYS A 1 127 ? 18.247 -14.616 -21.797 1.00 73.62 127 LYS A N 1
ATOM 948 C CA . LYS A 1 127 ? 19.312 -14.417 -22.810 1.00 73.62 127 LYS A CA 1
ATOM 949 C C . LYS A 1 127 ? 18.993 -13.344 -23.872 1.00 73.62 127 LYS A C 1
ATOM 951 O O . LYS A 1 127 ? 19.689 -13.274 -24.881 1.00 73.62 127 LYS A O 1
ATOM 956 N N . LEU A 1 128 ? 17.941 -12.548 -23.686 1.00 76.12 128 LEU A N 1
ATOM 957 C CA . LEU A 1 128 ? 17.512 -11.527 -24.638 1.00 76.12 128 LEU A CA 1
ATOM 958 C C . LEU A 1 128 ? 18.176 -10.184 -24.324 1.00 76.12 128 LEU A C 1
ATOM 960 O O . LEU A 1 128 ? 18.143 -9.712 -23.190 1.00 76.12 128 LEU A O 1
ATOM 964 N N . THR A 1 129 ? 18.737 -9.552 -25.350 1.00 75.88 129 THR A N 1
ATOM 965 C CA . THR A 1 129 ? 19.286 -8.194 -25.279 1.00 75.88 129 THR A CA 1
ATOM 966 C C . THR A 1 129 ? 18.347 -7.230 -25.987 1.00 75.88 129 THR A C 1
ATOM 968 O O . THR A 1 129 ? 17.950 -7.496 -27.118 1.00 75.88 129 THR A O 1
ATOM 971 N N . LEU A 1 130 ? 18.014 -6.117 -25.334 1.00 74.69 130 LEU A N 1
ATOM 972 C CA . LEU A 1 130 ? 17.115 -5.099 -25.878 1.00 74.69 130 LEU A CA 1
ATOM 973 C C . LEU A 1 130 ? 17.824 -4.290 -26.979 1.00 74.69 130 LEU A C 1
ATOM 975 O O . LEU A 1 130 ? 18.866 -3.684 -26.705 1.00 74.69 130 LEU A O 1
ATOM 979 N N . SER A 1 131 ? 17.274 -4.272 -28.198 1.00 81.56 131 SER A N 1
ATOM 980 C CA . SER A 1 131 ? 17.762 -3.418 -29.290 1.00 81.56 131 SER A CA 1
ATOM 981 C C . SER A 1 131 ? 17.355 -1.950 -29.074 1.00 81.56 131 SER A C 1
ATOM 983 O O . SER A 1 131 ? 16.452 -1.640 -28.294 1.00 81.56 131 SER A O 1
ATOM 985 N N . ALA A 1 132 ? 18.011 -1.020 -29.776 1.00 79.88 132 ALA A N 1
ATOM 986 C CA . ALA A 1 132 ? 17.654 0.402 -29.741 1.00 79.88 132 ALA A CA 1
ATOM 987 C C . ALA A 1 132 ? 16.226 0.652 -30.2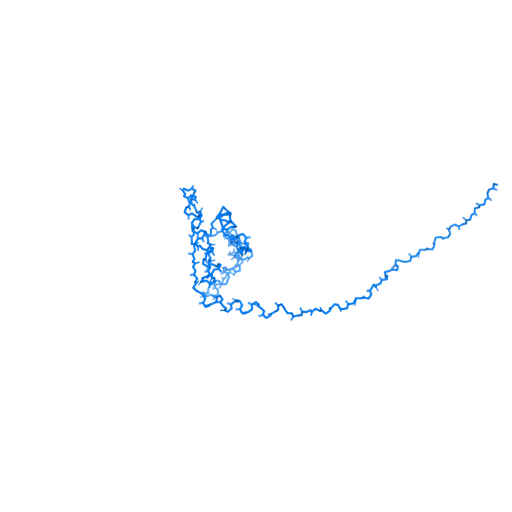69 1.00 79.88 132 ALA A C 1
ATOM 989 O O . ALA A 1 132 ? 15.506 1.509 -29.750 1.00 79.88 132 ALA A O 1
ATOM 990 N N . GLU A 1 133 ? 15.788 -0.144 -31.244 1.00 81.94 133 GLU A N 1
ATOM 991 C CA . GLU A 1 133 ? 14.432 -0.085 -31.798 1.00 81.94 133 GLU A CA 1
ATOM 992 C C . GLU A 1 133 ? 13.394 -0.530 -30.755 1.00 81.94 133 GLU A C 1
ATOM 994 O O . GLU A 1 133 ? 12.477 0.234 -30.452 1.00 81.94 133 GLU A O 1
ATOM 999 N N . ASP A 1 134 ? 13.620 -1.667 -30.086 1.00 81.81 134 ASP A N 1
ATOM 1000 C CA . ASP A 1 134 ? 12.743 -2.186 -29.023 1.00 81.81 134 ASP A CA 1
ATOM 1001 C C . ASP A 1 134 ? 12.592 -1.196 -27.861 1.00 81.81 134 ASP A C 1
ATOM 1003 O O . ASP A 1 134 ? 11.503 -1.017 -27.315 1.00 81.81 134 ASP A O 1
ATOM 1007 N N . SER A 1 135 ? 13.672 -0.498 -27.488 1.00 79.94 135 SER A N 1
ATOM 1008 C CA . SER A 1 135 ? 13.599 0.518 -26.431 1.00 79.94 135 SER A CA 1
ATOM 1009 C C . SER A 1 135 ? 12.699 1.698 -26.802 1.00 79.94 135 SER A C 1
ATOM 1011 O O . SER A 1 135 ? 12.044 2.263 -25.931 1.00 79.94 135 SER A O 1
ATOM 1013 N N . THR A 1 136 ? 12.596 2.022 -28.091 1.00 83.12 136 THR A N 1
ATOM 1014 C CA . THR A 1 136 ? 11.711 3.089 -28.574 1.00 83.12 136 THR A CA 1
ATOM 1015 C C . THR A 1 136 ? 10.244 2.650 -28.540 1.00 83.12 136 THR A C 1
ATOM 1017 O O . THR A 1 136 ? 9.349 3.474 -28.367 1.00 83.12 136 THR A O 1
ATOM 1020 N N . GLU A 1 137 ? 9.963 1.355 -28.686 1.00 80.88 137 GLU A N 1
ATOM 1021 C CA . GLU A 1 137 ? 8.605 0.810 -28.571 1.00 80.88 137 GLU A CA 1
ATOM 1022 C C . GLU A 1 137 ? 8.160 0.661 -27.115 1.00 80.88 137 GLU A C 1
ATOM 1024 O O . GLU A 1 137 ? 7.044 1.052 -26.769 1.00 80.88 137 GLU A O 1
ATOM 1029 N N . VAL A 1 138 ? 9.050 0.187 -26.241 1.00 80.38 138 VAL A N 1
ATOM 1030 C CA . VAL A 1 138 ? 8.792 0.111 -24.794 1.00 80.38 138 VAL A CA 1
ATOM 1031 C C . VAL A 1 138 ? 8.582 1.510 -24.201 1.00 80.38 138 VAL A C 1
ATOM 1033 O O . VAL A 1 138 ? 7.700 1.697 -23.365 1.00 80.38 138 VAL A O 1
ATOM 1036 N N . ALA A 1 139 ? 9.313 2.515 -24.689 1.00 78.94 139 ALA A N 1
ATOM 1037 C CA . ALA A 1 139 ? 9.100 3.911 -24.317 1.00 78.94 139 ALA A CA 1
ATOM 1038 C C . ALA A 1 139 ? 7.674 4.406 -24.623 1.00 78.94 139 ALA A C 1
ATOM 1040 O O . ALA A 1 139 ? 7.070 5.099 -23.806 1.00 78.94 139 ALA A O 1
ATOM 1041 N N . LYS A 1 140 ? 7.095 4.003 -25.765 1.00 80.19 140 LYS A N 1
ATOM 1042 C CA . LYS A 1 140 ? 5.724 4.386 -26.159 1.00 80.19 140 LYS A CA 1
ATOM 1043 C C . LYS A 1 140 ? 4.645 3.753 -25.277 1.00 80.19 140 LYS A C 1
ATOM 1045 O O . LYS A 1 140 ? 3.569 4.330 -25.145 1.00 80.19 140 LYS A O 1
ATOM 1050 N N . LEU A 1 141 ? 4.915 2.581 -24.700 1.00 78.19 141 LEU A N 1
ATOM 1051 C CA . LEU A 1 141 ? 4.040 1.932 -23.715 1.00 78.19 141 LEU A CA 1
ATOM 1052 C C . LEU A 1 141 ? 4.100 2.637 -22.347 1.00 78.19 141 LEU A C 1
ATOM 1054 O O . LEU A 1 141 ? 3.095 2.689 -21.637 1.00 78.19 141 LEU A O 1
ATOM 1058 N N . GLY A 1 142 ? 5.251 3.223 -21.998 1.00 74.94 142 GLY A N 1
ATOM 1059 C CA . GLY A 1 142 ? 5.469 3.871 -20.703 1.00 74.94 142 GLY A CA 1
ATOM 1060 C C . GLY A 1 142 ? 5.386 2.880 -19.535 1.00 74.94 142 GLY A C 1
ATOM 1061 O O . GLY A 1 142 ? 5.654 1.691 -19.696 1.00 74.94 142 GLY A O 1
ATOM 1062 N N . GLY A 1 143 ? 5.033 3.366 -18.342 1.00 70.81 143 GLY A N 1
ATOM 1063 C CA . GLY A 1 143 ? 4.827 2.540 -17.145 1.00 70.81 143 GLY A CA 1
ATOM 1064 C C . GLY A 1 143 ? 3.399 2.050 -16.919 1.00 70.81 143 GLY A C 1
ATOM 1065 O O . GLY A 1 143 ? 3.104 1.567 -15.829 1.00 70.81 143 GLY A O 1
ATOM 1066 N N . ARG A 1 144 ? 2.515 2.201 -17.911 1.00 65.25 144 ARG A N 1
ATOM 1067 C CA . ARG A 1 144 ? 1.113 1.778 -17.832 1.00 65.25 144 ARG A CA 1
ATOM 1068 C C . ARG A 1 144 ? 1.023 0.321 -18.291 1.00 65.25 144 ARG A C 1
ATOM 1070 O O . ARG A 1 144 ? 0.914 0.065 -19.489 1.00 65.25 144 ARG A O 1
ATOM 1077 N N . MET A 1 145 ? 1.109 -0.622 -17.358 1.00 49.91 145 MET A N 1
ATOM 1078 C CA . MET A 1 145 ? 0.786 -2.036 -17.597 1.00 49.91 145 MET A CA 1
ATOM 1079 C C . MET A 1 145 ? -0.363 -2.486 -16.710 1.00 49.91 145 MET A C 1
ATOM 1081 O O . MET A 1 145 ? -0.395 -2.057 -15.537 1.00 49.91 145 MET A O 1
#

InterPro domains:
  IPR018850 Mitochondrial escape protein 2, C-terminal [PF10443] (33-129)
  IPR039627 Mitochondrial escape protein 2 [PTHR32198] (42-145)

Secondary structure (DSSP, 8-state):
-----------------------------SSSHHHHHHHHHHHSPEEEETTTT-STT-HHHHHHHHHHHHHHHHTT--EEEE--SSTHHHHHHHHH-SSS--------PBPHHHHHHHHHHHHTTSS----HHHHHHHHHHTB--

Foldseek 3Di:
DDDDDDDDDDDDDPPPPDDPPDPDPPPPPPPPPVVVVVVLQVPAAEAEAPAQPVDPPCPPVLLVVLLVLLVCVVVVRHHYHYHYPDPVSVVSNCVNPVPDDDDDDDDDFAALVVQLVVVCVVCVVDPDDQDPVNSVVSSVVGRDD